Protein AF-A0A9R0T1L3-F1 (afdb_monomer_lite)

Radius of gyration: 25.42 Å; chains: 1; bounding box: 62×34×71 Å

Secondary structure (DSSP, 8-state):
-PPPP------SHHHHTTTSTT-HHHHHHHHHHHHHHHHHHHHHHHHHHHHTT-----HHHHHTTSTTHHHHSBSSSSSB-HHHHHHHHHHHHHHHHH---SS--SGGGSPPTT-S--TTSEEPTTSS-EE--TT-----SS---

Structure (mmCIF, N/CA/C/O backbone):
data_AF-A0A9R0T1L3-F1
#
_entry.id   AF-A0A9R0T1L3-F1
#
loop_
_atom_site.group_PDB
_atom_site.id
_atom_site.type_symbol
_atom_site.label_atom_id
_atom_site.label_alt_id
_atom_site.label_comp_id
_atom_site.label_asym_id
_atom_site.label_entity_id
_atom_site.label_seq_id
_atom_site.pdbx_PDB_ins_code
_atom_site.Cartn_x
_atom_site.Cartn_y
_atom_site.Cartn_z
_atom_site.occupancy
_atom_site.B_iso_or_equiv
_atom_site.auth_seq_id
_atom_site.auth_comp_id
_atom_site.auth_asym_id
_atom_site.auth_atom_id
_atom_site.pdbx_PDB_model_num
ATOM 1 N N . MET A 1 1 ? -13.157 -16.336 12.041 1.00 56.62 1 MET A N 1
ATOM 2 C CA . MET A 1 1 ? -12.982 -14.918 12.425 1.00 56.62 1 MET A CA 1
ATOM 3 C C . MET A 1 1 ? -13.799 -14.642 13.684 1.00 56.62 1 MET A C 1
ATOM 5 O O . MET A 1 1 ? -14.975 -14.989 13.693 1.00 56.62 1 MET A O 1
ATOM 9 N N . MET A 1 2 ? -13.207 -14.086 14.749 1.00 60.00 2 MET A N 1
ATOM 10 C CA . MET A 1 2 ? -14.015 -13.485 15.823 1.00 60.00 2 MET A CA 1
ATOM 11 C C . MET A 1 2 ? -14.690 -12.236 15.242 1.00 60.00 2 MET A C 1
ATOM 13 O O . MET A 1 2 ? -14.027 -11.448 14.574 1.00 60.00 2 MET A O 1
ATOM 17 N N . GLY A 1 3 ? -16.005 -12.093 15.418 1.00 66.31 3 GLY A N 1
ATOM 18 C CA . GLY A 1 3 ? -16.737 -10.916 14.939 1.00 66.31 3 GLY A CA 1
ATOM 19 C C . GLY A 1 3 ? -16.228 -9.622 15.585 1.00 66.31 3 GLY A C 1
ATOM 20 O O . GLY A 1 3 ? -15.604 -9.665 16.646 1.00 66.31 3 GLY A O 1
ATOM 21 N N . ARG A 1 4 ? -16.507 -8.470 14.953 1.00 74.06 4 ARG A N 1
ATOM 22 C CA . ARG A 1 4 ? -16.183 -7.142 15.503 1.00 74.06 4 ARG A CA 1
ATOM 23 C C . ARG A 1 4 ? -16.671 -7.057 16.958 1.00 74.06 4 ARG A C 1
ATOM 25 O O . ARG A 1 4 ? -17.861 -7.284 17.180 1.00 74.06 4 ARG A O 1
ATOM 32 N N . PRO A 1 5 ? -15.804 -6.728 17.934 1.00 80.19 5 PRO A N 1
ATOM 33 C CA . PRO A 1 5 ? -16.227 -6.559 19.318 1.00 80.19 5 PRO A CA 1
ATOM 34 C C . PRO A 1 5 ? -17.351 -5.524 19.422 1.00 80.19 5 PRO A C 1
ATOM 36 O O . PRO A 1 5 ? -17.256 -4.436 18.849 1.00 80.19 5 PRO A O 1
ATOM 39 N N . VAL A 1 6 ? -18.417 -5.865 20.146 1.00 83.19 6 VAL A N 1
ATOM 40 C CA . VAL A 1 6 ? -19.574 -4.988 20.358 1.00 83.19 6 VAL A CA 1
ATOM 41 C C . VAL A 1 6 ? -19.685 -4.667 21.839 1.00 83.19 6 VAL A C 1
ATOM 43 O O . VAL A 1 6 ? -19.675 -5.564 22.680 1.00 83.19 6 VAL A O 1
ATOM 46 N N . PHE A 1 7 ? -19.831 -3.383 22.154 1.00 81.69 7 PHE A N 1
ATOM 47 C CA . PHE A 1 7 ? -20.209 -2.937 23.489 1.00 81.69 7 PHE A CA 1
ATOM 48 C C . PHE A 1 7 ? -21.726 -2.802 23.550 1.00 81.69 7 PHE A C 1
ATOM 50 O O . PHE A 1 7 ? -22.325 -2.104 22.732 1.00 81.69 7 PHE A O 1
ATOM 57 N N . VAL A 1 8 ? -22.347 -3.456 24.527 1.00 84.44 8 VAL A N 1
ATOM 58 C CA . VAL A 1 8 ? -23.776 -3.304 24.809 1.00 84.44 8 VAL A CA 1
ATOM 59 C C . VAL A 1 8 ? -23.919 -2.480 26.080 1.00 84.44 8 VAL A C 1
ATOM 61 O O . VAL A 1 8 ? -23.362 -2.831 27.120 1.00 84.44 8 VAL A O 1
ATOM 64 N N . LEU A 1 9 ? -24.650 -1.371 25.991 1.00 81.25 9 LEU A N 1
ATOM 65 C CA . LEU A 1 9 ? -24.932 -0.496 27.124 1.00 81.25 9 LEU A CA 1
ATOM 66 C C . LEU A 1 9 ? -26.294 -0.856 27.720 1.00 81.25 9 LEU A C 1
ATOM 68 O O . LEU A 1 9 ? -27.308 -0.820 27.026 1.00 81.25 9 LEU A O 1
ATOM 72 N N . PHE A 1 10 ? -26.320 -1.156 29.017 1.00 84.38 10 PHE A N 1
ATOM 73 C CA . PHE A 1 10 ? -27.550 -1.364 29.779 1.00 84.38 10 PHE A CA 1
ATOM 74 C C . PHE A 1 10 ? -27.797 -0.160 30.690 1.00 84.38 10 PHE A C 1
ATOM 76 O O . PHE A 1 10 ? -26.892 0.286 31.392 1.00 84.38 10 PHE A O 1
ATOM 83 N N . GLY A 1 11 ? -29.022 0.365 30.708 1.00 81.81 11 GLY A N 1
ATOM 84 C CA . GLY A 1 11 ? -29.389 1.456 31.607 1.00 81.81 11 GLY A CA 1
ATOM 85 C C . GLY A 1 11 ? -30.816 1.949 31.394 1.00 81.81 11 GLY A C 1
ATOM 86 O O . GLY A 1 11 ? -31.413 1.720 30.348 1.00 81.81 11 GLY A O 1
ATOM 87 N N . SER A 1 12 ? -31.358 2.626 32.406 1.00 84.88 12 SER A N 1
ATOM 88 C CA . SER A 1 12 ? -32.647 3.319 32.342 1.00 84.88 12 SER A CA 1
ATOM 89 C C . SER A 1 12 ? -32.449 4.756 31.824 1.00 84.88 12 SER A C 1
ATOM 91 O O . SER A 1 12 ? -31.848 4.964 30.771 1.00 84.88 12 SER A O 1
ATOM 93 N N . SER A 1 13 ? -32.892 5.777 32.559 1.00 90.88 13 SER A N 1
ATOM 94 C CA . SER A 1 13 ? -32.808 7.183 32.138 1.00 90.88 13 SER A CA 1
ATOM 95 C C . SER A 1 13 ? -31.373 7.693 31.926 1.00 90.88 13 SER A C 1
ATOM 97 O O . SER A 1 13 ? -31.172 8.644 31.177 1.00 90.88 13 SER A O 1
ATOM 99 N N . ILE A 1 14 ? -30.360 7.044 32.518 1.00 85.94 14 ILE A N 1
ATOM 100 C CA . ILE A 1 14 ? -28.948 7.459 32.417 1.00 85.94 14 ILE A CA 1
ATOM 101 C C . ILE A 1 14 ? -28.356 7.294 31.006 1.00 85.94 14 ILE A C 1
ATOM 103 O O . ILE A 1 14 ? -27.475 8.058 30.614 1.00 85.94 14 ILE A O 1
ATOM 107 N N . VAL A 1 15 ? -28.856 6.331 30.220 1.00 91.00 15 VAL A N 1
ATOM 108 C CA . VAL A 1 15 ? -28.441 6.116 28.819 1.00 91.00 15 VAL A CA 1
ATOM 109 C C . VAL A 1 15 ? -29.465 6.643 27.812 1.00 91.00 15 VAL A C 1
ATOM 111 O O . VAL A 1 15 ? -29.156 6.690 26.622 1.00 91.00 15 VAL A O 1
ATOM 114 N N . GLN A 1 16 ? -30.648 7.079 28.266 1.00 91.25 16 GLN A N 1
ATOM 115 C CA . GLN A 1 16 ? -31.787 7.471 27.422 1.00 91.25 16 GLN A CA 1
ATOM 116 C C . GLN A 1 16 ? -31.413 8.490 26.341 1.00 91.25 16 GLN A C 1
ATOM 118 O O . GLN A 1 16 ? -31.859 8.370 25.205 1.00 91.25 16 GLN A O 1
ATOM 123 N N . TYR A 1 17 ? -30.572 9.466 26.686 1.00 92.81 17 TYR A N 1
ATOM 124 C CA . TYR A 1 17 ? -30.167 10.531 25.769 1.00 92.81 17 TYR A CA 1
ATOM 125 C C . TYR A 1 17 ? -28.746 10.367 25.215 1.00 92.81 17 TYR A C 1
ATOM 127 O O . TYR A 1 17 ? -28.237 11.278 24.564 1.00 92.81 17 TYR A O 1
ATOM 135 N N . SER A 1 18 ? -28.105 9.215 25.429 1.00 93.25 18 SER A N 1
ATOM 136 C CA . SER A 1 18 ? -26.715 8.974 25.012 1.00 93.25 18 SER A CA 1
ATOM 137 C C . SER A 1 18 ? -26.490 9.084 23.496 1.00 93.25 18 SER A C 1
ATOM 139 O O . SER A 1 18 ? -25.417 9.522 23.091 1.00 93.25 18 SER A O 1
ATOM 141 N N . PHE A 1 19 ? -27.491 8.764 22.669 1.00 92.00 19 PHE A N 1
ATOM 142 C CA . PHE A 1 19 ? -27.438 8.878 21.200 1.00 92.00 19 PHE A CA 1
ATOM 143 C C . PHE A 1 19 ? -28.196 10.091 20.632 1.00 92.00 19 PHE A C 1
ATOM 145 O O . PHE A 1 19 ? -28.370 10.205 19.421 1.00 92.00 19 PHE A O 1
ATOM 152 N N . SER A 1 20 ? -28.657 11.008 21.486 1.00 93.19 20 SER A N 1
ATOM 153 C CA . SER A 1 20 ? -29.253 12.275 21.033 1.00 93.19 20 SER A CA 1
ATOM 154 C C . SER A 1 20 ? -28.199 13.162 20.367 1.00 93.19 20 SER A C 1
ATOM 156 O O . SER A 1 20 ? -27.001 12.920 20.506 1.00 93.19 20 SER A O 1
ATOM 158 N N . ASN A 1 21 ? -28.623 14.245 19.709 1.00 92.31 21 ASN A N 1
ATOM 159 C CA . ASN A 1 21 ? -27.689 15.244 19.188 1.00 92.31 21 ASN A CA 1
ATOM 160 C C . ASN A 1 21 ? -26.779 15.788 20.313 1.00 92.31 21 ASN A C 1
ATOM 162 O O . ASN A 1 21 ? -27.280 16.303 21.311 1.00 92.31 21 ASN A O 1
ATOM 166 N N . GLY A 1 22 ? -25.458 15.640 20.164 1.00 90.81 22 GLY A N 1
ATOM 167 C CA . GLY A 1 22 ? -24.461 15.990 21.189 1.00 90.81 22 GLY A CA 1
ATOM 168 C C . GLY A 1 22 ? -24.323 14.993 22.352 1.00 90.81 22 GLY A C 1
ATOM 169 O O . GLY A 1 22 ? -23.594 15.262 23.306 1.00 90.81 22 GLY A O 1
ATOM 170 N N . GLY A 1 23 ? -25.011 13.850 22.300 1.00 94.25 23 GLY A N 1
ATOM 171 C CA . GLY A 1 23 ? -24.941 12.800 23.313 1.00 94.25 23 GLY A CA 1
ATOM 172 C C . GLY A 1 23 ? -23.596 12.065 23.319 1.00 94.25 23 GLY A C 1
ATOM 173 O O . GLY A 1 23 ? -22.974 11.840 22.282 1.00 94.25 23 GLY A O 1
ATOM 174 N N . TRP A 1 24 ? -23.145 11.654 24.506 1.00 92.69 24 TRP A N 1
ATOM 175 C CA . TRP A 1 24 ? -21.830 11.030 24.694 1.00 92.69 24 TRP A CA 1
ATOM 176 C C . TRP A 1 24 ? -21.674 9.684 23.968 1.00 92.69 24 TRP A C 1
ATOM 178 O O . TRP A 1 24 ? -20.576 9.359 23.527 1.00 92.69 24 TRP A O 1
ATOM 188 N N . GLY A 1 25 ? -22.753 8.906 23.836 1.00 92.06 25 GLY A N 1
ATOM 189 C CA . GLY A 1 25 ? -22.745 7.593 23.189 1.00 92.06 25 GLY A CA 1
ATOM 190 C C . GLY A 1 25 ? -22.546 7.709 21.681 1.00 92.06 25 GLY A C 1
ATOM 191 O O . GLY A 1 25 ? -21.717 6.994 21.122 1.00 92.06 25 GLY A O 1
ATOM 192 N N . ALA A 1 26 ? -23.225 8.671 21.047 1.00 90.62 26 ALA A N 1
ATOM 193 C CA . ALA A 1 26 ? -23.016 8.996 19.638 1.00 90.62 26 ALA A CA 1
ATOM 194 C C .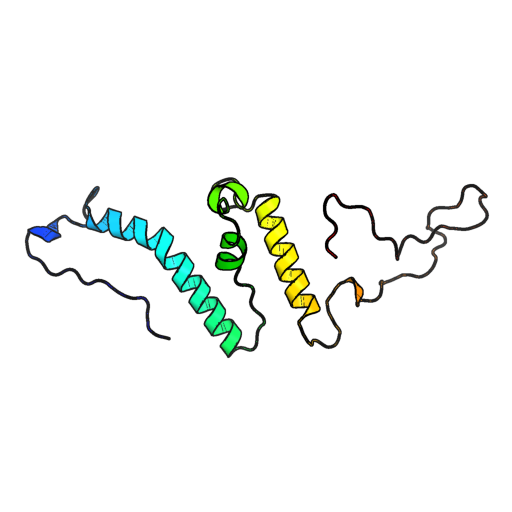 ALA A 1 26 ? -21.584 9.494 19.378 1.00 90.62 26 ALA A C 1
ATOM 196 O O . ALA A 1 26 ? -20.918 8.987 18.478 1.00 90.62 26 ALA A O 1
ATOM 197 N N . THR A 1 27 ? -21.078 10.417 20.204 1.00 90.88 27 THR A N 1
ATOM 198 C CA . THR A 1 27 ? -19.699 10.926 20.090 1.00 90.88 27 THR A CA 1
ATOM 199 C C . THR A 1 27 ? -18.664 9.813 20.242 1.00 90.88 27 THR A C 1
ATOM 201 O O . THR A 1 27 ? -17.721 9.729 19.460 1.00 90.88 27 THR A O 1
ATOM 204 N N . LEU A 1 28 ? -18.831 8.930 21.231 1.00 89.81 28 LEU A N 1
ATOM 205 C CA . LEU A 1 28 ? -17.916 7.810 21.441 1.00 89.81 28 LEU A CA 1
ATOM 206 C C . LEU A 1 28 ? -17.948 6.836 20.256 1.00 89.81 28 LEU A C 1
ATOM 208 O O . LEU A 1 28 ? -16.892 6.421 19.782 1.00 89.81 28 LEU A O 1
ATOM 212 N N . ALA A 1 29 ? -19.141 6.497 19.760 1.00 88.06 29 ALA A N 1
ATOM 213 C CA . ALA A 1 29 ? -19.298 5.625 18.601 1.00 88.06 29 ALA A CA 1
ATOM 214 C C . ALA A 1 29 ? -18.605 6.199 17.356 1.00 88.06 29 ALA A C 1
ATOM 216 O O . ALA A 1 29 ? -17.879 5.465 16.691 1.00 88.06 29 ALA A O 1
ATOM 217 N N . ASP A 1 30 ? -18.755 7.499 17.085 1.00 86.62 30 ASP A N 1
ATOM 218 C CA . ASP A 1 30 ? -18.098 8.173 15.957 1.00 86.62 30 ASP A CA 1
ATOM 219 C C . ASP A 1 30 ? -16.563 8.152 16.082 1.00 86.62 30 ASP A C 1
ATOM 221 O O . ASP A 1 30 ? -15.856 7.731 15.163 1.00 86.62 30 ASP A O 1
ATOM 225 N N . VAL A 1 31 ? -16.033 8.489 17.265 1.00 85.25 31 VAL A N 1
ATOM 226 C CA . VAL A 1 31 ? -14.584 8.461 17.534 1.00 85.25 31 VAL A CA 1
ATOM 227 C C . VAL A 1 31 ? -13.996 7.065 17.316 1.00 85.25 31 VAL A C 1
ATOM 229 O O . VAL A 1 31 ? -12.917 6.932 16.731 1.00 85.25 31 VAL A O 1
ATOM 232 N N . TYR A 1 32 ? -14.680 6.019 17.784 1.00 83.75 32 TYR A N 1
ATOM 233 C CA . TYR A 1 32 ? -14.201 4.645 17.637 1.00 83.75 32 TYR A CA 1
ATOM 234 C C . TYR A 1 32 ? -14.415 4.089 16.234 1.00 83.75 32 TYR A C 1
ATOM 236 O O . TYR A 1 32 ? -13.542 3.365 15.763 1.00 83.75 32 TYR A O 1
ATOM 244 N N . ALA A 1 33 ? -15.496 4.451 15.539 1.00 79.25 33 ALA A N 1
ATOM 245 C CA . ALA A 1 33 ? -15.713 4.048 14.152 1.00 79.25 33 ALA A CA 1
ATOM 246 C C . ALA A 1 33 ? -14.537 4.476 13.267 1.00 79.25 33 ALA A C 1
ATOM 248 O O . ALA A 1 33 ? -14.052 3.699 12.458 1.00 79.25 33 ALA A O 1
ATOM 249 N N . ARG A 1 34 ? -13.979 5.673 13.477 1.00 72.81 34 ARG A N 1
ATOM 250 C CA . ARG A 1 34 ? -12.838 6.137 12.671 1.00 72.81 34 ARG A CA 1
ATOM 251 C C . ARG A 1 34 ? -11.489 5.523 13.049 1.00 72.81 34 ARG A C 1
ATOM 253 O O . ARG A 1 34 ? -10.564 5.600 12.249 1.00 72.81 34 ARG A O 1
ATOM 260 N N . LYS A 1 35 ? -11.349 4.949 14.247 1.00 79.50 35 LYS A N 1
ATOM 261 C CA . LYS A 1 35 ? -10.066 4.427 14.757 1.00 79.50 35 LYS A CA 1
ATOM 262 C C . LYS A 1 35 ? -10.001 2.904 14.763 1.00 79.50 35 LYS A C 1
ATOM 264 O O . LYS A 1 35 ? -9.049 2.329 14.248 1.00 79.50 35 LYS A O 1
ATOM 269 N N . ALA A 1 36 ? -11.004 2.253 15.345 1.00 81.19 36 ALA A N 1
ATOM 270 C CA . ALA A 1 36 ? -11.048 0.801 15.462 1.00 81.19 36 ALA A CA 1
ATOM 271 C C . ALA A 1 36 ? -11.311 0.130 14.109 1.00 81.19 36 ALA A C 1
ATOM 273 O O . ALA A 1 36 ? -10.774 -0.946 13.856 1.00 81.19 36 ALA A O 1
ATOM 274 N N . ASP A 1 37 ? -12.081 0.770 13.223 1.00 81.31 37 ASP A N 1
ATOM 275 C CA . ASP A 1 37 ? -12.484 0.128 11.967 1.00 81.31 37 ASP A CA 1
ATOM 276 C C . ASP A 1 37 ? -11.310 -0.011 11.008 1.00 81.31 37 ASP A C 1
ATOM 278 O O . ASP A 1 37 ? -11.235 -1.011 10.309 1.00 81.31 37 ASP A O 1
ATOM 282 N N . ILE A 1 38 ? -10.350 0.919 11.033 1.00 82.62 38 ILE A N 1
ATOM 283 C CA . ILE A 1 38 ? -9.122 0.828 10.230 1.00 82.62 38 ILE A CA 1
ATOM 284 C C . ILE A 1 38 ? -8.316 -0.414 10.628 1.00 82.62 38 ILE A C 1
ATOM 286 O O . ILE A 1 38 ? -7.901 -1.185 9.763 1.00 82.62 38 ILE A O 1
ATOM 290 N N . VAL A 1 39 ? -8.137 -0.633 11.935 1.00 84.25 39 VAL A N 1
ATOM 291 C CA . VAL A 1 39 ? -7.385 -1.782 12.460 1.00 84.25 39 VAL A CA 1
ATOM 292 C C . VAL A 1 39 ? -8.101 -3.085 12.119 1.00 84.25 39 VAL A C 1
ATOM 294 O O . VAL A 1 39 ? -7.510 -3.964 11.497 1.00 84.25 39 VAL A O 1
ATOM 297 N N . LEU A 1 40 ? -9.393 -3.180 12.444 1.00 85.62 40 LEU A N 1
ATOM 298 C CA . LEU A 1 40 ? -10.185 -4.386 12.198 1.00 85.62 40 LEU A CA 1
ATOM 299 C C . LEU A 1 40 ? -10.304 -4.707 10.703 1.00 85.62 40 LEU A C 1
ATOM 301 O O . LEU A 1 40 ? -10.256 -5.873 10.316 1.00 85.62 40 LEU A O 1
ATOM 305 N N . TYR A 1 41 ? -10.445 -3.687 9.854 1.00 85.94 41 TYR A N 1
ATOM 306 C CA . TYR A 1 41 ? -10.501 -3.862 8.407 1.00 85.94 41 TYR A CA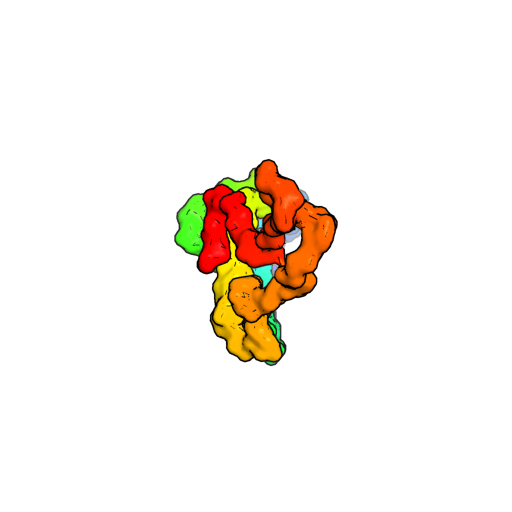 1
ATOM 307 C C . TYR A 1 41 ? -9.160 -4.339 7.842 1.00 85.94 41 TYR A C 1
ATOM 309 O O . TYR A 1 41 ? -9.147 -5.259 7.024 1.00 85.94 41 TYR A O 1
ATOM 317 N N . SER A 1 42 ? -8.038 -3.770 8.303 1.00 88.75 42 SER A N 1
ATOM 318 C CA . SER A 1 42 ? -6.697 -4.221 7.909 1.00 88.75 42 SER A CA 1
ATOM 319 C C . SER A 1 42 ? -6.470 -5.684 8.302 1.00 88.75 42 SER A C 1
ATOM 321 O O . SER A 1 42 ? -6.121 -6.510 7.458 1.00 88.75 42 SER A O 1
ATOM 323 N N . GLU A 1 43 ? -6.766 -6.045 9.555 1.00 89.81 43 GLU A N 1
ATOM 324 C CA . GLU A 1 43 ? -6.634 -7.419 10.054 1.00 89.81 43 GLU A CA 1
ATOM 325 C C . GLU A 1 43 ? -7.504 -8.410 9.269 1.00 89.81 43 GLU A C 1
ATOM 327 O O . GLU A 1 43 ? -7.034 -9.490 8.901 1.00 89.81 43 GLU A O 1
ATOM 332 N N . ALA A 1 44 ? -8.749 -8.038 8.956 1.00 90.25 44 ALA A N 1
ATOM 333 C CA . ALA A 1 44 ? -9.640 -8.861 8.145 1.00 90.25 44 ALA A CA 1
ATOM 334 C C . ALA A 1 44 ? -9.104 -9.049 6.714 1.00 90.25 44 ALA A C 1
ATOM 336 O O . ALA A 1 44 ? -9.060 -10.182 6.230 1.00 90.25 44 ALA A O 1
ATOM 337 N N . CYS A 1 45 ? -8.633 -7.979 6.059 1.00 92.31 45 CYS A N 1
ATOM 338 C CA . CYS A 1 45 ? -8.014 -8.054 4.730 1.00 92.31 45 CYS A CA 1
ATOM 339 C C . CYS A 1 45 ? -6.782 -8.968 4.728 1.00 92.31 45 CYS A C 1
ATOM 341 O O . CYS A 1 45 ? -6.619 -9.792 3.826 1.00 92.31 45 CYS A O 1
ATOM 343 N N . ILE A 1 46 ? -5.933 -8.863 5.755 1.00 92.81 46 ILE A N 1
ATOM 344 C CA . ILE A 1 46 ? -4.757 -9.723 5.931 1.00 92.81 46 ILE A CA 1
ATOM 345 C C . ILE A 1 46 ? -5.177 -11.183 6.129 1.00 92.81 46 ILE A C 1
ATOM 347 O O . ILE A 1 46 ? -4.580 -12.066 5.513 1.00 92.81 46 ILE A O 1
ATOM 351 N N . SER A 1 47 ? -6.190 -11.450 6.961 1.00 93.81 47 SER A N 1
ATOM 352 C CA . SER A 1 47 ? -6.700 -12.809 7.198 1.00 93.81 47 SER A CA 1
ATOM 353 C C . SER A 1 47 ? -7.202 -13.444 5.905 1.00 93.81 47 SER A C 1
ATOM 355 O O . SER A 1 47 ? -6.741 -14.521 5.539 1.00 93.81 47 SER A O 1
ATOM 357 N N . VAL A 1 48 ? -8.077 -12.747 5.174 1.00 95.00 48 VAL A N 1
ATOM 358 C CA . VAL A 1 48 ? -8.636 -13.242 3.908 1.00 95.00 48 VAL A CA 1
ATOM 359 C C . VAL A 1 48 ? -7.536 -13.447 2.868 1.00 95.00 48 VAL A C 1
ATOM 361 O O . VAL A 1 48 ? -7.510 -14.476 2.202 1.00 95.00 48 VAL A O 1
ATOM 364 N N . SER A 1 49 ? -6.574 -12.526 2.766 1.00 95.12 49 SER A N 1
ATOM 365 C CA . SER A 1 49 ? -5.451 -12.678 1.831 1.00 95.12 49 SER A CA 1
ATOM 366 C C . SER A 1 49 ? -4.629 -13.932 2.137 1.00 95.12 49 SER A C 1
ATOM 368 O O . SER A 1 49 ? -4.313 -14.694 1.226 1.00 95.12 49 SER A O 1
ATOM 370 N N . LYS A 1 50 ? -4.344 -14.201 3.420 1.00 93.31 50 LYS A N 1
ATOM 371 C CA . LYS A 1 50 ? -3.647 -15.422 3.855 1.00 93.31 50 LYS A CA 1
ATOM 372 C C . LYS A 1 50 ? -4.449 -16.683 3.534 1.00 93.31 50 LYS A C 1
ATOM 374 O O . LYS A 1 50 ? -3.873 -17.636 3.021 1.00 93.31 50 LYS A O 1
ATOM 379 N N . GLU A 1 51 ? -5.754 -16.679 3.801 1.00 96.19 51 GLU A N 1
ATOM 380 C CA . GLU A 1 51 ? -6.658 -17.795 3.482 1.00 96.19 51 GLU A CA 1
ATOM 381 C C . GLU A 1 51 ? -6.707 -18.083 1.974 1.00 96.19 51 GLU A C 1
ATOM 383 O O . GLU A 1 51 ? -6.759 -19.240 1.566 1.00 96.19 51 GLU A O 1
ATOM 388 N N . MET A 1 52 ? -6.627 -17.042 1.143 1.00 96.56 52 MET A N 1
ATOM 389 C CA . MET A 1 52 ? -6.616 -17.150 -0.319 1.00 96.56 52 MET A CA 1
ATOM 390 C C . MET A 1 52 ? -5.225 -17.415 -0.917 1.00 96.56 52 MET A C 1
ATOM 392 O O . MET A 1 52 ? -5.105 -17.545 -2.134 1.00 96.56 52 MET A O 1
ATOM 396 N N . GLY A 1 53 ? -4.163 -17.459 -0.106 1.00 93.12 53 GLY A N 1
ATOM 397 C CA . GLY A 1 53 ? -2.787 -17.565 -0.604 1.00 93.12 53 GLY A CA 1
ATOM 398 C C . GLY A 1 53 ? -2.306 -16.332 -1.387 1.00 93.12 53 GLY A C 1
ATOM 399 O O . GLY A 1 53 ? -1.350 -16.422 -2.155 1.00 93.12 53 GLY A O 1
ATOM 400 N N . ILE A 1 54 ? -2.951 -15.178 -1.202 1.00 93.06 54 ILE A N 1
ATOM 401 C CA . ILE A 1 54 ? -2.599 -13.905 -1.837 1.00 93.06 54 ILE A CA 1
ATOM 402 C C . ILE A 1 54 ? -1.568 -13.176 -0.967 1.00 93.06 54 ILE A C 1
ATOM 404 O O . ILE A 1 54 ? -1.711 -13.069 0.254 1.00 93.06 54 ILE A O 1
ATOM 408 N N . LYS A 1 55 ? -0.513 -12.646 -1.594 1.00 92.50 55 LYS A N 1
ATOM 409 C CA . LYS A 1 55 ? 0.467 -11.789 -0.910 1.00 92.50 55 LYS A CA 1
ATOM 410 C C . LYS A 1 55 ? -0.208 -10.476 -0.495 1.00 92.50 55 LYS A C 1
ATOM 412 O O . LYS A 1 55 ? -0.878 -9.845 -1.304 1.00 92.50 55 LYS A O 1
ATOM 417 N N . VAL A 1 56 ? -0.007 -10.056 0.752 1.00 94.12 56 VAL A N 1
ATOM 418 C CA . VAL A 1 56 ? -0.624 -8.849 1.323 1.00 94.12 56 VAL A CA 1
ATOM 419 C C . VAL A 1 56 ? 0.438 -7.874 1.816 1.00 94.12 56 VAL A C 1
ATOM 421 O O . VAL A 1 56 ? 1.471 -8.289 2.343 1.00 94.12 56 VAL A O 1
ATOM 424 N N . ILE A 1 57 ? 0.162 -6.580 1.661 1.00 95.38 57 ILE A N 1
ATOM 425 C CA . ILE A 1 57 ? 0.973 -5.491 2.204 1.00 95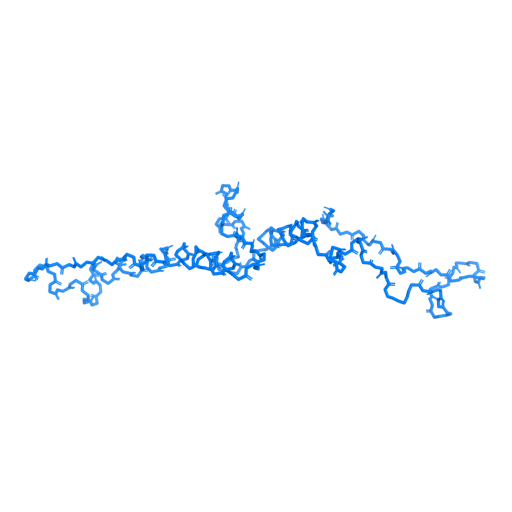.38 57 ILE A CA 1
ATOM 426 C C . ILE A 1 57 ? 0.189 -4.829 3.335 1.00 95.38 57 ILE A C 1
ATOM 428 O O . ILE A 1 57 ? -0.871 -4.247 3.111 1.00 95.38 57 ILE A O 1
ATOM 432 N N . ASP A 1 58 ? 0.731 -4.889 4.547 1.00 93.06 58 ASP A N 1
ATOM 433 C CA . ASP A 1 58 ? 0.177 -4.200 5.712 1.00 93.06 58 ASP A CA 1
ATOM 434 C C . ASP A 1 58 ? 0.685 -2.752 5.763 1.00 93.06 58 ASP A C 1
ATOM 436 O O . ASP A 1 58 ? 1.622 -2.413 6.490 1.00 93.06 58 ASP A O 1
ATOM 440 N N . LEU A 1 59 ? 0.083 -1.897 4.930 1.00 93.19 59 LEU A N 1
ATOM 441 C CA . LEU A 1 59 ? 0.467 -0.487 4.821 1.00 93.19 59 LEU A CA 1
ATOM 442 C C . LEU A 1 59 ? 0.271 0.280 6.131 1.00 93.19 59 LEU A C 1
ATOM 444 O O . LEU A 1 59 ? 1.056 1.179 6.429 1.00 93.19 59 LEU A O 1
ATOM 448 N N . TRP A 1 60 ? -0.742 -0.088 6.921 1.00 90.31 60 TRP A N 1
ATOM 449 C CA . TRP A 1 60 ? -1.020 0.542 8.209 1.00 90.31 60 TRP A CA 1
ATOM 450 C C . TRP A 1 60 ? 0.184 0.417 9.143 1.00 90.31 60 TRP A C 1
ATOM 452 O O . TRP A 1 60 ? 0.685 1.422 9.651 1.00 90.31 60 TRP A O 1
ATOM 462 N N . ASN A 1 61 ? 0.701 -0.799 9.328 1.00 91.25 61 ASN A N 1
ATOM 463 C CA . ASN A 1 61 ? 1.885 -1.012 10.157 1.00 91.25 61 ASN A CA 1
ATOM 464 C C . ASN A 1 61 ? 3.173 -0.529 9.476 1.00 91.25 61 ASN A C 1
ATOM 466 O O . ASN A 1 61 ? 4.053 -0.003 10.156 1.00 91.25 61 ASN A O 1
ATOM 470 N N . ALA A 1 62 ? 3.291 -0.645 8.148 1.00 94.94 62 ALA A N 1
ATOM 471 C CA . ALA A 1 62 ? 4.465 -0.161 7.419 1.00 94.94 62 ALA A CA 1
ATOM 472 C C . ALA A 1 62 ? 4.672 1.352 7.584 1.00 94.94 62 ALA A C 1
ATOM 474 O O . ALA A 1 62 ? 5.787 1.788 7.868 1.00 94.94 62 ALA A O 1
ATOM 475 N N . MET A 1 63 ? 3.603 2.148 7.480 1.00 95.12 63 MET A N 1
ATOM 476 C CA . MET A 1 63 ? 3.672 3.598 7.676 1.00 95.12 63 MET A CA 1
ATOM 477 C C . MET A 1 63 ? 3.994 3.973 9.120 1.00 95.12 63 MET A C 1
ATOM 479 O O . MET A 1 63 ? 4.737 4.920 9.335 1.00 95.12 63 MET A O 1
ATOM 483 N N . GLN A 1 64 ? 3.504 3.225 10.109 1.00 93.81 64 GLN A N 1
ATOM 484 C CA . GLN A 1 64 ? 3.756 3.498 11.531 1.00 93.81 64 GLN A CA 1
ATOM 485 C C . GLN A 1 64 ? 5.167 3.122 12.011 1.00 93.81 64 GLN A C 1
ATOM 487 O O . GLN A 1 64 ? 5.507 3.387 13.161 1.00 93.81 64 GLN A O 1
ATOM 492 N N . LYS A 1 65 ? 6.024 2.553 11.146 1.00 95.69 65 LYS A N 1
ATOM 493 C CA . LYS A 1 65 ? 7.451 2.331 11.457 1.00 95.69 65 LYS A CA 1
ATOM 494 C C . LYS A 1 65 ? 8.207 3.641 11.745 1.00 95.69 65 LYS A C 1
ATOM 496 O O . LYS A 1 65 ? 9.273 3.596 12.351 1.00 95.69 65 LYS A O 1
ATOM 501 N N . ARG A 1 66 ? 7.678 4.793 11.314 1.00 94.31 66 ARG A N 1
ATOM 502 C CA . ARG A 1 66 ? 8.182 6.138 11.648 1.00 94.31 66 ARG A CA 1
ATOM 503 C C . ARG A 1 66 ? 7.280 6.818 12.680 1.00 94.31 66 ARG A C 1
ATOM 505 O O . ARG A 1 66 ? 6.064 6.647 12.653 1.00 94.31 66 ARG A O 1
ATOM 512 N N . GLU A 1 67 ? 7.865 7.632 13.556 1.00 96.56 67 GLU A N 1
ATOM 513 C CA . GLU A 1 67 ? 7.133 8.288 14.652 1.00 96.56 67 GLU A CA 1
ATOM 514 C C . GLU A 1 67 ? 6.149 9.365 14.164 1.00 96.56 67 GLU A C 1
ATOM 516 O O . GLU A 1 67 ? 5.038 9.477 14.675 1.00 96.56 67 GLU A O 1
ATOM 521 N N . ASP A 1 68 ? 6.519 10.124 13.133 1.00 97.19 68 ASP A N 1
ATOM 522 C CA . ASP A 1 68 ? 5.751 11.246 12.576 1.00 97.19 68 ASP A CA 1
ATOM 523 C C . ASP A 1 68 ? 4.826 10.841 11.410 1.00 97.19 68 ASP A C 1
ATOM 525 O O . ASP A 1 68 ? 4.420 11.680 10.602 1.00 97.19 68 ASP A O 1
ATOM 529 N N . TRP A 1 69 ? 4.481 9.552 11.303 1.00 96.31 69 TRP A N 1
ATOM 530 C CA . TRP A 1 69 ? 3.737 8.980 10.172 1.00 96.31 69 TRP A CA 1
ATOM 531 C C . TRP A 1 69 ? 2.438 9.728 9.852 1.00 96.31 69 TRP A C 1
ATOM 533 O O . TRP A 1 69 ? 2.121 9.930 8.683 1.00 96.31 69 TRP A O 1
ATOM 543 N N . ALA A 1 70 ? 1.696 10.171 10.869 1.00 94.00 70 ALA A N 1
ATOM 544 C CA . ALA A 1 70 ? 0.381 10.779 10.685 1.00 94.00 70 ALA A CA 1
ATOM 545 C C . ALA A 1 70 ? 0.451 12.101 9.906 1.00 94.00 70 ALA A C 1
ATOM 547 O O . ALA A 1 70 ? -0.423 12.385 9.092 1.00 94.00 70 ALA A O 1
ATOM 548 N N . THR A 1 71 ? 1.499 12.894 10.136 1.00 96.44 71 THR A N 1
ATOM 549 C CA . THR A 1 71 ? 1.719 14.175 9.450 1.00 96.44 71 THR A CA 1
ATOM 550 C C . THR A 1 71 ? 2.589 14.034 8.215 1.00 96.44 71 THR A C 1
ATOM 552 O O . THR A 1 71 ? 2.482 14.838 7.298 1.00 96.44 71 THR A O 1
ATOM 555 N N . ALA A 1 72 ? 3.470 13.036 8.189 1.00 97.44 72 ALA A N 1
ATOM 556 C CA . ALA A 1 72 ? 4.405 12.882 7.094 1.00 97.44 72 ALA A CA 1
ATOM 557 C C . ALA A 1 72 ? 3.859 12.037 5.948 1.00 97.44 72 ALA A C 1
ATOM 559 O O . ALA A 1 72 ? 4.190 12.328 4.808 1.00 97.44 72 ALA A O 1
ATOM 560 N N . CYS A 1 73 ? 3.052 11.005 6.213 1.00 97.62 73 CYS A N 1
ATOM 561 C CA . CYS A 1 73 ? 2.545 10.091 5.183 1.00 97.62 73 CYS A CA 1
ATOM 562 C C . CYS A 1 73 ? 1.261 10.581 4.504 1.00 97.62 73 CYS A C 1
ATOM 564 O O . CYS A 1 73 ? 0.885 10.025 3.473 1.00 97.62 73 CYS A O 1
ATOM 566 N N . PHE A 1 74 ? 0.594 11.602 5.049 1.00 97.00 74 PHE A N 1
ATOM 567 C CA . PHE A 1 74 ? -0.689 12.094 4.551 1.00 97.00 74 PHE A CA 1
ATOM 568 C C . PHE A 1 74 ? -0.670 13.604 4.325 1.00 97.00 74 PHE A C 1
ATOM 570 O O . PHE A 1 74 ? -0.048 14.346 5.076 1.00 97.00 74 PHE A O 1
ATOM 577 N N . THR 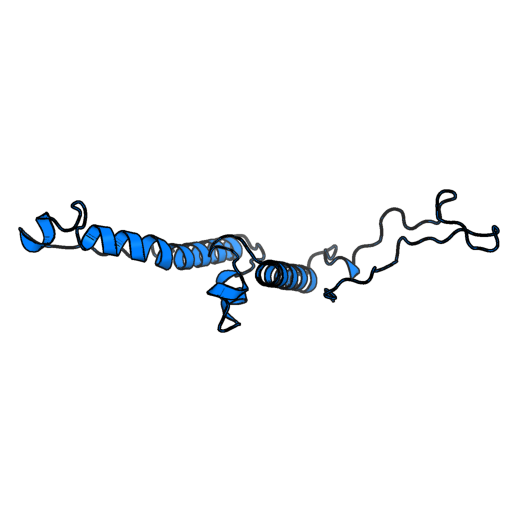A 1 75 ? -1.388 14.057 3.301 1.00 96.56 75 THR A N 1
ATOM 578 C CA . THR A 1 75 ? -1.547 15.485 2.975 1.00 96.56 75 THR A CA 1
ATOM 579 C C . THR A 1 75 ? -2.665 16.142 3.782 1.00 96.56 75 THR A C 1
ATOM 581 O O . THR A 1 75 ? -2.520 17.271 4.240 1.00 96.56 75 THR A O 1
ATOM 584 N N . ASP A 1 76 ? -3.767 15.421 3.989 1.00 92.19 76 ASP A N 1
ATOM 585 C CA . ASP A 1 76 ? -4.988 15.889 4.657 1.00 92.19 76 ASP A CA 1
ATOM 586 C C . ASP A 1 76 ? -5.492 14.904 5.732 1.00 92.19 76 ASP A C 1
ATOM 588 O O . ASP A 1 76 ? -6.628 14.991 6.198 1.00 92.19 76 ASP A O 1
ATOM 592 N N . GLY A 1 77 ? -4.643 13.949 6.123 1.00 89.31 77 GLY A N 1
ATOM 593 C CA . GLY A 1 77 ? -4.991 12.851 7.027 1.00 89.31 77 GLY A CA 1
ATOM 594 C C . GLY A 1 77 ? -5.669 11.652 6.350 1.00 89.31 77 GLY A C 1
ATOM 595 O O . GLY A 1 77 ? -6.005 10.697 7.049 1.00 89.31 77 GLY A O 1
ATOM 596 N N . LEU A 1 78 ? -5.862 11.678 5.023 1.00 89.31 78 LEU A N 1
ATOM 597 C CA . LEU A 1 78 ? -6.413 10.565 4.241 1.00 89.31 78 LEU A CA 1
ATOM 598 C C . LEU A 1 78 ? -5.594 10.259 2.977 1.00 89.31 78 LEU A C 1
ATOM 600 O O . LEU A 1 78 ? -5.215 9.110 2.756 1.00 89.31 78 LEU A O 1
ATOM 604 N N . HIS A 1 79 ? -5.316 11.262 2.144 1.00 95.19 79 HIS A N 1
ATOM 605 C CA . HIS A 1 79 ? -4.574 11.092 0.895 1.00 95.19 79 HIS A CA 1
ATOM 606 C C . HIS A 1 79 ? -3.069 11.080 1.146 1.00 95.19 79 HIS A C 1
ATOM 608 O O . HIS A 1 79 ? -2.557 11.900 1.911 1.00 95.19 79 HIS A O 1
ATOM 614 N N . LEU A 1 80 ? -2.352 10.182 0.467 1.00 97.75 80 LEU A N 1
ATOM 615 C CA . LEU A 1 80 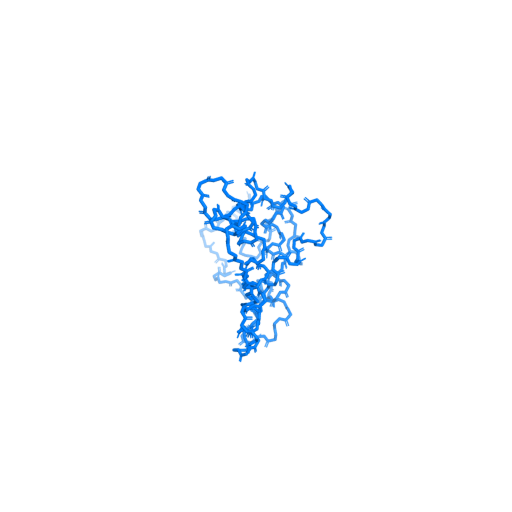? -0.910 10.027 0.644 1.00 97.75 80 LEU A CA 1
ATOM 616 C C . LEU A 1 80 ? -0.138 11.276 0.213 1.00 97.75 80 LEU A C 1
ATOM 618 O O . LEU A 1 80 ? -0.431 11.891 -0.811 1.00 97.75 80 LEU A O 1
ATOM 622 N N . SER A 1 81 ? 0.882 11.616 0.993 1.00 97.56 81 SER A N 1
ATOM 623 C CA . SER A 1 81 ? 1.940 12.549 0.601 1.00 97.56 81 SER A CA 1
ATOM 624 C C . SER A 1 81 ? 2.954 11.879 -0.339 1.00 97.56 81 SER A C 1
ATOM 626 O O . SER A 1 81 ? 2.825 10.696 -0.683 1.00 97.56 81 SER A O 1
ATOM 628 N N . GLU A 1 82 ? 4.001 12.617 -0.728 1.00 95.62 82 GLU A N 1
ATOM 629 C CA . GLU A 1 82 ? 5.172 12.042 -1.405 1.00 95.62 82 GLU A CA 1
ATOM 630 C C . GLU A 1 82 ? 5.775 10.917 -0.545 1.00 95.62 82 GLU A C 1
ATOM 632 O O . GLU A 1 82 ? 5.932 9.791 -1.012 1.00 95.62 82 GLU A O 1
ATOM 637 N N . 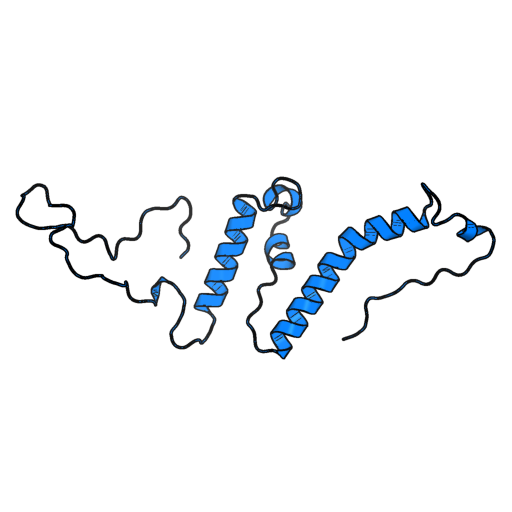GLU A 1 83 ? 6.036 11.173 0.737 1.00 95.25 83 GLU A N 1
ATOM 638 C CA . GLU A 1 83 ? 6.579 10.192 1.678 1.00 95.25 83 GLU A CA 1
ATOM 639 C C . GLU A 1 83 ? 5.671 8.972 1.866 1.00 95.25 83 GLU A C 1
ATOM 641 O O . GLU A 1 83 ? 6.172 7.848 1.894 1.00 95.25 83 GLU A O 1
ATOM 646 N N . GLY A 1 84 ? 4.354 9.165 1.975 1.00 96.69 84 GLY A N 1
ATOM 647 C CA . GLY A 1 84 ? 3.405 8.057 2.100 1.00 96.69 84 GLY A CA 1
ATOM 648 C C . GLY A 1 84 ? 3.383 7.178 0.850 1.00 96.69 84 GLY A C 1
ATOM 649 O O . GLY A 1 84 ? 3.433 5.952 0.949 1.00 96.69 84 GLY A O 1
ATOM 650 N N . SER A 1 85 ? 3.382 7.801 -0.331 1.00 96.50 85 SER A N 1
ATOM 651 C CA . SER A 1 85 ? 3.433 7.101 -1.622 1.00 96.50 85 SER A CA 1
ATOM 652 C C . SER A 1 85 ? 4.736 6.319 -1.793 1.00 96.50 85 SER A C 1
ATOM 654 O O . SER A 1 85 ? 4.733 5.200 -2.301 1.00 96.50 85 SER A O 1
ATOM 656 N N . ASN A 1 86 ? 5.845 6.874 -1.310 1.00 94.31 86 ASN A N 1
ATOM 657 C CA . ASN A 1 86 ? 7.152 6.227 -1.346 1.00 94.31 86 ASN A CA 1
ATOM 658 C C . ASN A 1 86 ? 7.171 4.919 -0.537 1.00 94.31 86 ASN A C 1
ATOM 660 O O . ASN A 1 86 ? 7.649 3.906 -1.040 1.00 94.31 86 ASN A O 1
ATOM 664 N N . ILE A 1 87 ? 6.582 4.904 0.665 1.00 95.56 87 ILE A N 1
ATOM 665 C CA . ILE A 1 87 ? 6.459 3.680 1.480 1.00 95.56 87 ILE A CA 1
ATOM 666 C C . ILE A 1 87 ? 5.639 2.611 0.744 1.00 95.56 87 ILE A C 1
ATOM 668 O O . ILE A 1 87 ? 5.992 1.434 0.770 1.00 95.56 87 ILE A O 1
ATOM 672 N N . VAL A 1 88 ? 4.564 3.008 0.052 1.00 96.25 88 VAL A N 1
ATOM 673 C CA . VAL A 1 88 ? 3.757 2.074 -0.752 1.00 96.25 88 VAL A CA 1
ATOM 674 C C . VAL A 1 88 ? 4.601 1.425 -1.849 1.00 96.25 88 VAL A C 1
ATOM 676 O O . VAL A 1 88 ? 4.563 0.206 -2.004 1.00 96.25 88 VAL A O 1
ATOM 679 N N . VAL A 1 89 ? 5.381 2.217 -2.591 1.00 94.94 89 VAL A N 1
ATOM 680 C CA . VAL A 1 89 ? 6.254 1.704 -3.659 1.00 94.94 89 VAL A CA 1
ATOM 681 C C . VAL A 1 89 ? 7.315 0.751 -3.102 1.00 94.94 89 VAL A C 1
ATOM 683 O O . VAL A 1 89 ? 7.505 -0.327 -3.662 1.00 94.94 89 VAL A O 1
ATOM 686 N N . GLU A 1 90 ? 7.963 1.105 -1.989 1.00 93.69 90 GLU A N 1
ATOM 687 C CA . GLU A 1 90 ? 8.973 0.262 -1.329 1.00 93.69 90 GLU A CA 1
ATOM 688 C C . GLU A 1 90 ? 8.393 -1.099 -0.914 1.00 93.69 90 GLU A C 1
ATOM 690 O O . GLU A 1 90 ? 8.983 -2.142 -1.202 1.00 93.69 90 GLU A O 1
ATOM 695 N N . GLU A 1 91 ? 7.209 -1.116 -0.298 1.00 95.94 91 GLU A N 1
ATOM 696 C CA . GLU A 1 91 ? 6.565 -2.361 0.128 1.00 95.94 91 GLU A CA 1
ATOM 697 C C . GLU A 1 91 ? 6.070 -3.210 -1.060 1.00 95.94 91 GLU A C 1
ATOM 699 O O . GLU A 1 91 ? 6.165 -4.439 -1.011 1.00 95.94 91 GLU A O 1
ATOM 704 N N . ILE A 1 92 ? 5.597 -2.589 -2.152 1.00 95.56 92 ILE A N 1
ATOM 705 C CA . ILE A 1 92 ? 5.243 -3.308 -3.389 1.00 95.56 92 ILE A CA 1
ATOM 706 C C . ILE A 1 92 ? 6.481 -3.974 -3.988 1.00 95.56 92 ILE A C 1
ATOM 708 O O . ILE A 1 92 ? 6.456 -5.174 -4.260 1.00 95.56 92 ILE A O 1
ATOM 712 N N . LEU A 1 93 ? 7.572 -3.227 -4.170 1.00 93.75 93 LEU A N 1
ATOM 713 C CA . LEU A 1 93 ? 8.805 -3.761 -4.753 1.00 93.75 93 LEU A CA 1
ATOM 714 C C . LEU A 1 93 ? 9.412 -4.866 -3.889 1.00 93.75 93 LEU A C 1
ATOM 716 O O . LEU A 1 93 ? 9.870 -5.874 -4.431 1.00 93.75 93 LEU A O 1
ATOM 720 N N . ARG A 1 94 ? 9.344 -4.732 -2.558 1.00 93.50 94 ARG A N 1
ATOM 721 C CA . ARG A 1 94 ? 9.730 -5.796 -1.627 1.00 93.50 94 ARG A CA 1
ATOM 722 C C . ARG A 1 94 ? 8.945 -7.080 -1.895 1.00 93.50 94 ARG A C 1
ATOM 724 O O . ARG A 1 94 ? 9.560 -8.128 -2.062 1.00 93.50 94 ARG A O 1
ATOM 731 N N . ILE A 1 95 ? 7.614 -7.010 -1.992 1.00 94.88 95 ILE A N 1
ATOM 732 C CA . ILE A 1 95 ? 6.787 -8.189 -2.296 1.00 94.88 95 ILE A CA 1
ATOM 733 C C . ILE A 1 95 ? 7.104 -8.756 -3.679 1.00 94.88 95 ILE A C 1
ATOM 735 O O . ILE A 1 95 ? 7.246 -9.966 -3.792 1.00 94.88 95 ILE A O 1
ATOM 739 N N . LEU A 1 96 ? 7.252 -7.924 -4.713 1.00 94.44 96 LEU A N 1
ATOM 740 C CA . LEU A 1 96 ? 7.595 -8.395 -6.062 1.00 94.44 96 LEU A CA 1
ATOM 741 C C . LEU A 1 96 ? 8.946 -9.121 -6.103 1.00 94.44 96 LEU A C 1
ATOM 743 O O . LEU A 1 96 ? 9.116 -10.049 -6.888 1.00 94.44 96 LEU A O 1
ATOM 747 N N . LYS A 1 97 ? 9.894 -8.704 -5.259 1.00 91.31 97 LYS A N 1
ATOM 748 C CA . LYS A 1 97 ? 11.220 -9.316 -5.125 1.00 91.31 97 LYS A CA 1
ATOM 749 C C . LYS A 1 97 ? 11.206 -10.605 -4.301 1.00 91.31 97 LYS A C 1
ATOM 751 O O . LYS A 1 97 ? 11.918 -11.543 -4.635 1.00 91.31 97 LYS A O 1
ATOM 756 N N . GLU A 1 98 ? 10.445 -10.636 -3.208 1.00 91.75 98 GLU A N 1
ATOM 757 C CA . GLU A 1 98 ? 10.352 -11.782 -2.287 1.00 91.75 98 GLU A CA 1
ATOM 758 C C . GLU A 1 98 ? 9.344 -12.842 -2.747 1.00 91.75 98 GLU A C 1
ATOM 760 O O . GLU A 1 98 ? 9.348 -13.970 -2.253 1.00 91.75 98 GLU A O 1
ATOM 765 N N . ALA A 1 99 ? 8.429 -12.490 -3.648 1.00 92.12 99 ALA A N 1
ATOM 766 C CA . ALA A 1 99 ? 7.489 -13.439 -4.201 1.00 92.12 99 ALA A CA 1
ATOM 767 C C . ALA A 1 99 ? 8.228 -14.433 -5.101 1.00 92.12 99 ALA A C 1
ATOM 769 O O . ALA A 1 99 ? 8.807 -14.069 -6.121 1.00 92.12 99 ALA A O 1
ATOM 770 N N . GLU A 1 100 ? 8.145 -15.711 -4.743 1.00 91.38 100 GLU A N 1
ATOM 771 C CA . GLU A 1 100 ? 8.609 -16.842 -5.552 1.00 91.38 100 GLU A CA 1
ATOM 772 C C . GLU A 1 100 ? 7.636 -17.111 -6.719 1.00 91.38 100 GLU A C 1
ATOM 774 O O . GLU A 1 100 ? 7.089 -18.202 -6.866 1.00 91.38 100 GLU A O 1
ATOM 779 N N . TRP A 1 101 ? 7.338 -16.077 -7.507 1.00 93.12 101 TRP A N 1
ATOM 780 C CA . TRP A 1 101 ? 6.524 -16.179 -8.716 1.00 93.12 101 TRP A CA 1
ATOM 781 C C . TRP A 1 101 ? 7.401 -16.495 -9.926 1.00 93.12 101 TRP A C 1
ATOM 783 O O . TRP A 1 101 ? 8.504 -15.964 -10.052 1.00 93.12 101 TRP A O 1
ATOM 793 N N . ASP A 1 102 ? 6.880 -17.335 -10.820 1.00 92.56 102 ASP A N 1
ATOM 794 C CA . ASP A 1 102 ? 7.474 -17.632 -12.121 1.00 92.56 102 ASP A CA 1
ATOM 795 C C . ASP A 1 102 ? 6.478 -17.238 -13.230 1.00 92.56 102 ASP A C 1
ATOM 797 O O . ASP A 1 102 ? 5.393 -17.828 -13.302 1.00 92.56 102 ASP A O 1
ATOM 801 N N . PRO A 1 103 ? 6.783 -16.216 -14.052 1.00 92.19 103 PRO A N 1
ATOM 802 C CA . PRO A 1 103 ? 8.000 -15.397 -14.025 1.00 92.19 103 PRO A CA 1
ATOM 803 C C . PRO A 1 103 ? 8.059 -14.437 -12.822 1.00 92.19 103 PRO A C 1
ATOM 805 O O . PRO A 1 103 ? 7.031 -14.019 -12.282 1.00 92.19 103 PRO A O 1
ATOM 808 N N . CYS A 1 104 ? 9.273 -14.029 -12.434 1.00 93.06 104 CYS A N 1
ATOM 809 C CA . CYS A 1 104 ? 9.463 -12.966 -11.447 1.00 93.06 104 CYS A CA 1
ATOM 810 C C . CYS A 1 104 ? 8.940 -11.637 -12.011 1.00 93.06 104 CYS A C 1
ATOM 812 O O . CYS A 1 104 ? 9.338 -11.214 -13.095 1.00 93.06 104 CYS A O 1
ATOM 814 N N . LEU A 1 105 ? 8.074 -10.961 -11.255 1.00 93.06 105 LEU A N 1
ATOM 815 C CA . LEU A 1 105 ? 7.451 -9.695 -11.666 1.00 93.06 105 LEU A CA 1
ATOM 816 C C . LEU A 1 105 ? 8.182 -8.456 -11.130 1.00 93.06 105 LEU A C 1
ATOM 818 O O . LEU A 1 105 ? 7.691 -7.334 -11.246 1.00 93.06 105 LEU A O 1
ATOM 822 N N . HIS A 1 106 ? 9.353 -8.632 -10.519 1.00 92.69 106 HIS A N 1
ATOM 823 C CA . HIS A 1 106 ? 10.207 -7.503 -10.184 1.00 92.69 106 HIS A CA 1
ATOM 824 C C . HIS A 1 106 ? 10.799 -6.916 -11.471 1.00 92.69 106 HIS A C 1
ATOM 826 O O . HIS A 1 106 ? 11.420 -7.634 -12.248 1.00 92.69 106 HIS A O 1
ATOM 832 N N . TRP A 1 107 ? 10.673 -5.603 -11.674 1.00 88.50 107 TRP A N 1
ATOM 833 C CA . TRP A 1 107 ? 11.004 -4.949 -12.950 1.00 88.50 107 TRP A CA 1
ATOM 834 C C . TRP A 1 107 ? 12.436 -5.210 -13.452 1.00 88.50 107 TRP A C 1
ATOM 836 O O . TRP A 1 107 ? 12.636 -5.346 -14.647 1.00 88.50 107 TRP A O 1
ATOM 846 N N . LYS A 1 108 ? 13.423 -5.357 -12.554 1.00 88.06 108 LYS A N 1
ATOM 847 C CA . LYS A 1 108 ? 14.814 -5.714 -12.921 1.00 88.06 108 LYS A CA 1
ATOM 848 C C . LYS A 1 108 ? 14.992 -7.144 -13.456 1.00 88.06 108 LYS A C 1
ATOM 850 O O . LYS A 1 108 ? 16.029 -7.445 -14.031 1.00 88.06 108 LYS A O 1
ATOM 855 N N . ALA A 1 109 ? 14.048 -8.040 -13.177 1.00 90.38 109 ALA A N 1
ATOM 856 C CA . ALA A 1 109 ? 14.066 -9.421 -13.657 1.00 90.38 109 ALA A CA 1
ATOM 857 C C . ALA A 1 109 ? 13.250 -9.594 -14.947 1.00 90.38 109 ALA A C 1
ATOM 859 O O . ALA A 1 109 ? 13.372 -10.620 -15.615 1.00 90.38 109 ALA A O 1
ATOM 860 N N . MET A 1 110 ? 12.415 -8.610 -15.287 1.00 90.69 110 MET A N 1
ATOM 861 C CA . MET A 1 110 ? 11.614 -8.628 -16.502 1.00 90.69 110 MET A CA 1
ATOM 862 C C . MET A 1 110 ? 12.464 -8.155 -17.689 1.00 90.69 110 MET A C 1
ATOM 864 O O . MET A 1 110 ? 13.176 -7.160 -17.555 1.00 90.69 110 MET A O 1
ATOM 868 N N . PRO A 1 111 ? 12.409 -8.838 -18.844 1.00 91.19 111 PRO A N 1
ATOM 869 C CA . PRO A 1 111 ? 13.097 -8.378 -20.041 1.00 91.19 111 PRO A CA 1
ATOM 870 C C . PRO A 1 111 ? 12.431 -7.112 -20.587 1.00 91.19 111 PRO A C 1
ATOM 872 O O . PRO A 1 111 ? 11.207 -6.971 -20.523 1.00 91.19 111 PRO A O 1
ATOM 875 N N . THR A 1 112 ? 13.224 -6.218 -21.170 1.00 91.75 112 THR A N 1
ATOM 876 C CA . THR A 1 112 ? 12.696 -5.064 -21.897 1.00 91.75 112 THR A CA 1
ATOM 877 C C . THR A 1 112 ? 11.959 -5.527 -23.149 1.00 91.75 112 THR A C 1
ATOM 879 O O . THR A 1 112 ? 12.513 -6.237 -23.992 1.00 91.75 112 THR A O 1
ATOM 882 N N . GLU A 1 113 ? 10.698 -5.123 -23.282 1.00 91.12 113 GLU A N 1
ATOM 883 C CA . GLU A 1 113 ? 9.952 -5.312 -24.523 1.00 91.12 113 GLU A CA 1
ATOM 884 C C . GLU A 1 113 ? 10.453 -4.317 -25.578 1.00 91.12 113 GLU A C 1
ATOM 886 O O . GLU A 1 113 ? 10.592 -3.129 -25.290 1.00 91.12 113 GLU A O 1
ATOM 891 N N . PHE A 1 114 ? 10.693 -4.802 -26.801 1.00 90.50 114 PHE A N 1
ATOM 892 C CA . PHE A 1 114 ? 11.194 -4.003 -27.930 1.00 90.50 114 PHE A CA 1
ATOM 893 C C . PHE A 1 114 ? 12.571 -3.358 -27.674 1.00 90.50 114 PHE A C 1
ATOM 895 O O . PHE A 1 114 ? 12.782 -2.177 -27.942 1.00 90.50 114 PHE A O 1
ATOM 902 N N . GLY A 1 115 ? 13.505 -4.131 -27.107 1.00 90.88 115 GLY A N 1
ATOM 903 C CA . GLY A 1 115 ? 14.868 -3.682 -26.799 1.00 90.88 115 GLY A CA 1
ATOM 904 C C . GLY A 1 115 ? 15.827 -3.632 -27.995 1.00 90.88 115 GLY A C 1
ATOM 905 O O . GLY A 1 115 ? 17.002 -3.312 -27.822 1.00 90.88 115 GLY A O 1
ATOM 906 N N . GLU A 1 116 ? 15.380 -3.981 -29.201 1.00 92.75 116 GLU A N 1
ATOM 907 C CA . GLU A 1 116 ? 16.188 -3.905 -30.417 1.00 92.75 116 GLU A CA 1
ATOM 908 C C . GLU A 1 116 ? 16.525 -2.464 -30.837 1.00 92.75 116 GLU A C 1
ATOM 910 O O . GLU A 1 116 ? 15.760 -1.531 -30.607 1.00 92.75 116 GLU A O 1
ATOM 915 N N . ASP A 1 117 ? 17.670 -2.288 -31.506 1.00 91.31 117 ASP A N 1
ATOM 916 C CA . ASP A 1 117 ? 18.032 -1.004 -32.112 1.00 91.31 117 ASP A CA 1
ATOM 917 C C . ASP A 1 117 ? 17.011 -0.612 -33.188 1.00 91.31 117 ASP A C 1
ATOM 919 O O . ASP A 1 117 ? 16.703 -1.394 -34.095 1.00 91.31 117 ASP A O 1
ATOM 923 N N . SER A 1 118 ? 16.544 0.636 -33.140 1.00 91.44 118 SER A N 1
ATOM 924 C CA . SER A 1 118 ? 15.585 1.175 -34.100 1.00 91.44 118 SER A CA 1
ATOM 925 C C . SER A 1 118 ? 16.222 2.244 -34.990 1.00 91.44 118 SER A C 1
ATOM 927 O O . SER A 1 118 ? 16.955 3.107 -34.505 1.00 91.44 118 SER A O 1
ATOM 929 N N . PRO A 1 119 ? 15.905 2.292 -36.299 1.00 91.44 119 PRO A N 1
ATOM 930 C CA . PRO A 1 119 ? 16.307 3.413 -37.151 1.00 91.44 119 PRO A CA 1
ATOM 931 C C . PRO A 1 119 ? 15.636 4.740 -36.752 1.00 91.44 119 PRO A C 1
ATOM 933 O O . PRO A 1 119 ? 16.026 5.791 -37.256 1.00 91.44 119 PRO A O 1
ATOM 936 N N . TYR A 1 120 ? 14.624 4.695 -35.878 1.00 90.12 120 TYR A N 1
ATOM 937 C CA . TYR A 1 120 ? 13.936 5.868 -35.337 1.00 90.12 120 TYR A CA 1
ATOM 938 C C . TYR A 1 120 ? 14.522 6.359 -34.004 1.00 90.12 120 TYR A C 1
ATOM 940 O O . TYR A 1 120 ? 14.046 7.362 -33.471 1.00 90.12 120 TYR A O 1
ATOM 948 N N . ASP A 1 121 ? 15.546 5.685 -33.476 1.00 93.56 121 ASP A N 1
ATOM 949 C CA . ASP A 1 121 ? 16.251 6.110 -32.269 1.00 93.56 121 ASP A CA 1
ATOM 950 C C . ASP A 1 121 ? 17.090 7.375 -32.502 1.00 93.56 121 ASP A C 1
ATOM 952 O O . ASP A 1 121 ? 17.405 7.773 -33.629 1.00 93.56 121 ASP A O 1
ATOM 956 N N . LEU A 1 122 ? 17.495 8.017 -31.402 1.00 93.19 122 LEU A N 1
ATOM 957 C CA . LEU A 1 122 ? 18.351 9.200 -31.446 1.00 93.19 122 LEU A CA 1
ATOM 958 C C . LEU A 1 122 ? 19.684 8.878 -32.127 1.00 93.19 122 LEU A C 1
ATOM 960 O O . LEU A 1 122 ? 20.336 7.890 -31.808 1.00 93.19 122 LEU A O 1
ATOM 964 N N . VAL A 1 123 ? 20.129 9.742 -33.036 1.00 93.50 123 VAL A N 1
ATOM 965 C CA . VAL A 1 123 ? 21.393 9.553 -33.759 1.00 93.50 123 VAL A CA 1
ATOM 966 C C . VAL A 1 123 ? 22.552 10.153 -32.962 1.00 93.50 123 VAL A C 1
ATOM 968 O O . VAL A 1 123 ? 22.437 11.236 -32.383 1.00 93.50 123 VAL A O 1
ATOM 971 N N . THR A 1 124 ? 23.697 9.469 -32.942 1.00 91.38 124 THR A N 1
ATOM 972 C CA . THR A 1 124 ? 24.926 10.000 -32.339 1.00 91.38 124 THR A CA 1
ATOM 973 C C . THR A 1 124 ? 25.396 11.271 -33.049 1.00 91.38 124 THR A C 1
ATOM 975 O O . THR A 1 124 ? 25.108 11.494 -34.224 1.00 91.38 124 THR A O 1
ATOM 978 N N . SER A 1 125 ? 26.215 12.083 -32.375 1.00 93.06 125 SER A N 1
ATOM 979 C CA . SER A 1 125 ? 26.799 13.306 -32.956 1.00 93.06 125 SER A CA 1
ATOM 980 C C . SER A 1 125 ? 27.612 13.060 -34.235 1.00 93.06 125 SER A C 1
ATOM 982 O O . SER A 1 125 ? 27.791 13.970 -35.040 1.00 93.06 125 SER A O 1
ATOM 984 N N . SER A 1 126 ? 28.087 11.828 -34.443 1.00 92.62 126 SER A N 1
ATOM 985 C CA . SER A 1 126 ? 28.785 11.417 -35.663 1.00 92.62 126 SER A CA 1
ATOM 986 C C . SER A 1 126 ? 27.866 11.221 -36.876 1.00 92.62 126 SER A C 1
ATOM 988 O O . SER A 1 126 ? 28.365 11.148 -37.998 1.00 92.62 126 SER A O 1
ATOM 990 N N . GLY A 1 127 ? 26.553 11.079 -36.663 1.00 91.25 127 GLY A N 1
ATOM 991 C CA . GLY A 1 127 ? 25.576 10.743 -37.700 1.00 91.25 127 GLY A CA 1
ATOM 992 C C . GLY A 1 127 ? 25.617 9.286 -38.183 1.00 91.25 127 GLY A C 1
ATOM 993 O O . GLY A 1 127 ? 24.898 8.949 -39.117 1.00 91.25 127 GLY A O 1
ATOM 994 N N . LYS A 1 128 ? 26.474 8.427 -37.608 1.00 91.94 128 LYS A N 1
ATOM 995 C CA . LYS A 1 128 ? 26.764 7.079 -38.144 1.00 91.94 128 LYS A CA 1
ATOM 996 C C . LYS A 1 128 ? 26.037 5.933 -37.446 1.00 91.94 128 LYS A C 1
ATOM 998 O O . LYS A 1 128 ? 26.028 4.826 -37.973 1.00 91.94 128 LYS A O 1
ATOM 1003 N N . SER A 1 129 ? 25.486 6.173 -36.265 1.00 91.75 129 SER A N 1
ATOM 1004 C CA . SER A 1 129 ? 24.823 5.151 -35.454 1.00 91.75 129 SER A CA 1
ATOM 1005 C C . SER A 1 129 ? 23.719 5.772 -34.614 1.00 91.75 129 SER A C 1
ATOM 1007 O O . SER A 1 129 ? 23.771 6.970 -34.314 1.00 91.75 129 SER A O 1
ATOM 1009 N N . THR A 1 130 ? 22.754 4.953 -34.218 1.00 94.88 130 THR A N 1
ATOM 1010 C CA . THR A 1 130 ? 21.711 5.315 -33.262 1.00 94.88 130 THR A CA 1
ATOM 1011 C C . THR A 1 130 ? 22.147 5.032 -31.823 1.00 94.88 130 THR A C 1
ATOM 1013 O O . THR A 1 130 ? 23.192 4.425 -31.575 1.00 94.88 130 THR A O 1
ATOM 1016 N N . ILE A 1 131 ? 21.383 5.558 -30.871 1.00 93.62 131 ILE A N 1
ATOM 1017 C CA . ILE A 1 131 ? 21.534 5.369 -29.435 1.00 93.62 131 ILE A CA 1
ATOM 1018 C C . ILE A 1 131 ? 20.257 4.703 -28.947 1.00 93.62 131 ILE A C 1
ATOM 1020 O O . ILE A 1 131 ? 19.230 5.370 -28.855 1.00 93.62 131 ILE A O 1
ATOM 1024 N N . ASN A 1 132 ? 20.345 3.419 -28.621 1.00 92.81 132 ASN A N 1
ATOM 1025 C CA . ASN A 1 132 ? 19.240 2.646 -28.075 1.00 92.81 132 ASN A CA 1
ATOM 1026 C C . ASN A 1 132 ? 19.148 2.863 -26.551 1.00 92.81 132 ASN A C 1
ATOM 1028 O O . ASN A 1 132 ? 20.073 2.480 -25.822 1.00 92.81 132 ASN A O 1
ATOM 1032 N N . PRO A 1 133 ? 18.072 3.499 -26.052 1.00 91.06 133 PRO A N 1
ATOM 1033 C CA . PRO A 1 133 ? 17.905 3.792 -24.638 1.00 91.06 133 PRO A CA 1
ATOM 1034 C C . PRO A 1 133 ? 17.036 2.754 -23.911 1.00 91.06 133 PRO A C 1
ATOM 1036 O O . PRO A 1 133 ? 16.644 3.006 -22.775 1.00 91.06 133 PRO A O 1
ATOM 1039 N N . SER A 1 134 ? 16.689 1.631 -24.549 1.00 90.62 134 SER A N 1
ATOM 1040 C CA . SER A 1 134 ? 15.728 0.650 -24.020 1.00 90.62 134 SER A CA 1
ATOM 1041 C C . SER A 1 134 ? 16.120 0.110 -22.638 1.00 90.62 134 SER A C 1
ATOM 1043 O O . SER A 1 134 ? 15.279 0.029 -21.749 1.00 90.62 134 SER A O 1
ATOM 1045 N N . GLU A 1 135 ? 17.413 -0.133 -22.414 1.00 89.12 135 GLU A N 1
ATOM 1046 C CA . GLU A 1 135 ? 17.968 -0.616 -21.138 1.00 89.12 135 GLU A CA 1
ATOM 1047 C C . GLU A 1 135 ? 18.351 0.510 -20.156 1.00 89.12 135 GLU A C 1
ATOM 1049 O O . GLU A 1 135 ? 18.981 0.276 -19.119 1.00 89.12 135 GLU A O 1
ATOM 1054 N N . TRP A 1 136 ? 18.048 1.773 -20.468 1.00 88.38 136 TRP A N 1
ATOM 1055 C CA . TRP A 1 136 ? 18.476 2.887 -19.626 1.00 88.38 136 TRP A CA 1
ATOM 1056 C C . TRP A 1 136 ? 17.585 3.055 -18.402 1.00 88.38 136 TRP A C 1
ATOM 1058 O O . TRP A 1 136 ? 16.375 3.260 -18.485 1.00 88.38 136 TRP A O 1
ATOM 1068 N N . THR A 1 137 ? 18.221 3.109 -17.233 1.00 82.38 137 THR A N 1
ATOM 1069 C CA . THR A 1 137 ? 17.568 3.583 -16.014 1.00 82.38 137 THR A CA 1
ATOM 1070 C C . THR A 1 137 ? 17.822 5.078 -15.857 1.00 82.38 137 THR A C 1
ATOM 1072 O O . THR A 1 137 ? 18.951 5.518 -15.637 1.00 82.38 137 THR A O 1
ATOM 1075 N N . PHE A 1 138 ? 16.767 5.881 -15.963 1.00 79.88 138 PHE A N 1
ATOM 1076 C CA . PHE A 1 138 ? 16.860 7.325 -15.763 1.00 79.88 138 PHE A CA 1
ATOM 1077 C C . PHE A 1 138 ? 17.002 7.671 -14.282 1.00 79.88 138 PHE A C 1
ATOM 1079 O O . PHE A 1 138 ? 16.360 7.064 -13.422 1.00 79.88 138 PHE A O 1
ATOM 1086 N N . HIS A 1 139 ? 17.805 8.695 -13.988 1.00 79.69 139 HIS A N 1
ATOM 1087 C CA . HIS A 1 139 ? 17.934 9.214 -12.633 1.00 79.69 139 HIS A CA 1
ATOM 1088 C C . HIS A 1 139 ? 16.569 9.656 -12.087 1.00 79.69 139 HIS A C 1
ATOM 1090 O O . HIS A 1 139 ? 15.833 10.405 -12.733 1.00 79.69 139 HIS A O 1
ATOM 1096 N N . ARG A 1 140 ? 16.250 9.213 -10.870 1.00 79.19 140 ARG A N 1
ATOM 1097 C CA . ARG A 1 140 ? 15.074 9.636 -10.107 1.00 79.19 140 ARG A CA 1
ATOM 1098 C C . ARG A 1 140 ? 15.531 10.134 -8.737 1.00 79.19 140 ARG A C 1
ATOM 1100 O O . ARG A 1 140 ? 16.494 9.614 -8.181 1.00 79.19 140 ARG A O 1
ATOM 1107 N N . LYS A 1 141 ? 14.807 11.113 -8.177 1.00 73.75 141 LYS A N 1
ATOM 1108 C CA . LYS A 1 141 ? 15.070 11.718 -6.851 1.00 73.75 141 LYS A CA 1
ATOM 1109 C C . LYS A 1 141 ? 15.233 10.667 -5.738 1.00 73.75 141 LYS A C 1
ATOM 1111 O O . LYS A 1 141 ? 15.993 10.885 -4.800 1.00 73.75 141 LYS A O 1
ATOM 1116 N N . ARG A 1 142 ? 14.549 9.525 -5.861 1.00 70.25 142 ARG A N 1
ATOM 1117 C CA . ARG A 1 142 ? 14.807 8.293 -5.106 1.00 70.25 142 ARG A CA 1
ATOM 1118 C C . ARG A 1 142 ? 15.112 7.154 -6.070 1.00 70.25 142 ARG A C 1
ATOM 1120 O O . ARG A 1 142 ? 14.411 6.999 -7.071 1.00 70.25 142 ARG A O 1
ATOM 1127 N N . SER A 1 143 ? 16.128 6.362 -5.735 1.00 67.12 143 SER A N 1
ATOM 1128 C CA . SER A 1 143 ? 16.414 5.097 -6.411 1.00 67.12 143 SER A CA 1
ATOM 1129 C C . SER A 1 143 ? 15.608 3.990 -5.734 1.00 67.12 143 SER A C 1
ATOM 1131 O O . SER A 1 143 ? 15.725 3.796 -4.526 1.00 67.12 143 SER A O 1
ATOM 1133 N N . TRP A 1 144 ? 14.759 3.308 -6.500 1.00 69.62 144 TRP A N 1
ATOM 1134 C CA . TRP A 1 144 ? 13.917 2.206 -6.031 1.00 69.62 144 TRP A CA 1
ATOM 1135 C C . TRP A 1 144 ? 14.623 0.869 -6.291 1.00 69.62 144 TRP A C 1
ATOM 1137 O O . TRP A 1 144 ? 14.217 0.106 -7.173 1.00 69.62 144 TRP A O 1
ATOM 1147 N N . GLU A 1 145 ? 15.761 0.657 -5.619 1.00 62.06 145 GLU A N 1
ATOM 1148 C CA . GLU A 1 145 ? 16.647 -0.492 -5.873 1.00 62.06 145 GLU A CA 1
ATOM 1149 C C . GLU A 1 145 ? 16.268 -1.806 -5.201 1.00 62.06 145 GLU A C 1
ATOM 1151 O O . GLU A 1 145 ? 15.851 -1.806 -4.024 1.00 62.06 145 GLU A O 1
#

Organism: Triticum turgidum subsp. durum (NCBI:txid4567)

Sequence (145 aa):
MMGRPVFVLFGSSIVQYSFSNGGWGATLADVYARKADIVLYSEACISVSKEMGIKVIDLWNAMQKREDWATACFTDGLHLSEEGSNIVVEEILRILKEAEWDPCLHWKAMPTEFGEDSPYDLVTSSGKSTINPSEWTFHRKRSWE

Foldseek 3Di:
DPPDDDDDDDDDPVCVCQCPVVHVVVVVCVVCCVPVVVVVVLVVVVVVCVVVVHDDDSLVVLLVVDPCSQVQQDDVSPHGDPVVVVSVLLRVLVCLVPDPDVVRPNPVSDDQDPQDADPPAPAPPVNPGHDRCSPPDDDDPDDSD

pLDDT: mean 89.52, std 7.65, range [56.62, 97.75]

InterPro domains:
  IPR036514 SGNH hydrolase superfamily [G3DSA:3.40.50.1110] (4-39)
  IPR036514 SGNH hydrolase superfamily [G3DSA:3.40.50.1110] (40-124)
  IPR045136 Isoamyl acetate-hydrolyzing esterase Iah1-like [PTHR14209] (41-144)